Protein AF-A0A0P7TUJ6-F1 (afdb_monomer_lite)

Structure (mmCIF, N/CA/C/O backbone):
data_AF-A0A0P7TUJ6-F1
#
_entry.id   AF-A0A0P7TUJ6-F1
#
loop_
_atom_site.group_PDB
_atom_site.id
_atom_site.type_symbol
_atom_site.label_atom_id
_atom_site.label_alt_id
_atom_site.label_comp_id
_atom_site.label_asym_id
_atom_site.label_entity_id
_atom_site.label_seq_id
_atom_site.pdbx_PDB_ins_code
_atom_site.Cartn_x
_atom_site.Cartn_y
_atom_site.Cartn_z
_atom_site.occupancy
_atom_site.B_iso_or_equiv
_atom_site.auth_seq_id
_atom_site.auth_comp_id
_atom_site.auth_asym_id
_atom_site.auth_atom_id
_atom_site.pdbx_PDB_model_num
ATOM 1 N N . MET A 1 1 ? 16.996 11.891 -22.328 1.00 58.03 1 MET A N 1
ATOM 2 C CA . MET A 1 1 ? 17.144 11.223 -23.646 1.00 58.03 1 MET A CA 1
ATOM 3 C C . MET A 1 1 ? 16.478 9.852 -23.538 1.00 58.03 1 MET A C 1
ATOM 5 O O . MET A 1 1 ? 16.946 9.042 -22.756 1.00 58.03 1 MET A O 1
ATOM 9 N N . GLY A 1 2 ? 15.324 9.633 -24.177 1.00 78.94 2 GLY A N 1
ATOM 10 C CA . GLY A 1 2 ? 14.495 8.436 -23.935 1.00 78.94 2 GLY A CA 1
ATOM 11 C C . GLY A 1 2 ? 14.918 7.180 -24.715 1.00 78.94 2 GLY A C 1
ATOM 12 O O . GLY A 1 2 ? 15.753 7.257 -25.619 1.00 78.94 2 GLY A O 1
ATOM 13 N N . ILE A 1 3 ? 14.267 6.043 -24.416 1.00 84.06 3 ILE A N 1
ATOM 14 C CA . ILE A 1 3 ? 14.445 4.729 -25.083 1.00 84.06 3 ILE A CA 1
ATOM 15 C C . ILE A 1 3 ? 14.426 4.853 -26.606 1.00 84.06 3 ILE A C 1
ATOM 17 O O . ILE A 1 3 ? 15.274 4.284 -27.288 1.00 84.06 3 ILE A O 1
ATOM 21 N N . LYS A 1 4 ? 13.487 5.648 -27.131 1.00 89.56 4 LYS A N 1
ATOM 22 C CA . LYS A 1 4 ? 13.300 5.863 -28.571 1.00 89.56 4 LYS A CA 1
ATOM 23 C C . LYS A 1 4 ? 14.571 6.389 -29.251 1.00 89.56 4 LYS A C 1
ATOM 25 O O . LYS A 1 4 ? 14.910 5.937 -30.337 1.00 89.56 4 LYS A O 1
ATOM 30 N N . ASN A 1 5 ? 15.309 7.288 -28.595 1.00 90.12 5 ASN A N 1
ATOM 31 C CA . ASN A 1 5 ? 16.527 7.870 -29.159 1.00 90.12 5 ASN A CA 1
ATOM 32 C C . ASN A 1 5 ? 17.707 6.884 -29.105 1.00 90.12 5 ASN A C 1
ATOM 34 O O . ASN A 1 5 ? 18.435 6.727 -30.081 1.00 90.12 5 ASN A O 1
ATOM 38 N N . ALA A 1 6 ? 17.865 6.155 -27.995 1.00 91.25 6 ALA A N 1
ATOM 39 C CA . ALA A 1 6 ? 18.887 5.111 -27.895 1.00 91.25 6 ALA A CA 1
ATOM 40 C C . ALA A 1 6 ? 18.651 3.995 -28.930 1.00 91.25 6 ALA A C 1
ATOM 42 O O . ALA A 1 6 ? 19.579 3.614 -29.638 1.00 91.25 6 ALA A O 1
ATOM 43 N N . ALA A 1 7 ? 17.405 3.538 -29.090 1.00 94.50 7 ALA A N 1
ATOM 44 C CA . ALA A 1 7 ? 17.028 2.539 -30.090 1.00 94.50 7 ALA A CA 1
ATOM 45 C C . ALA A 1 7 ? 17.273 3.024 -31.530 1.00 94.50 7 ALA A C 1
ATOM 47 O O . ALA A 1 7 ? 17.843 2.290 -32.338 1.00 94.50 7 ALA A O 1
ATOM 48 N N . ALA A 1 8 ? 16.920 4.275 -31.840 1.00 96.44 8 ALA A N 1
ATOM 49 C CA . ALA A 1 8 ? 17.209 4.872 -33.143 1.00 96.44 8 ALA A CA 1
ATOM 50 C C . ALA A 1 8 ? 18.720 4.908 -33.433 1.00 96.44 8 ALA A C 1
ATOM 52 O O . ALA A 1 8 ? 19.150 4.568 -34.536 1.00 96.44 8 ALA A O 1
ATOM 53 N N . ASN A 1 9 ? 19.541 5.247 -32.434 1.00 96.25 9 ASN A N 1
ATOM 54 C CA . ASN A 1 9 ? 20.996 5.235 -32.570 1.00 96.25 9 ASN A CA 1
ATOM 55 C C . ASN A 1 9 ? 21.552 3.819 -32.765 1.00 96.25 9 ASN A C 1
ATOM 57 O O . ASN A 1 9 ? 22.440 3.639 -33.591 1.00 96.25 9 ASN A O 1
ATOM 61 N N . VAL A 1 10 ? 21.011 2.804 -32.083 1.00 97.44 10 VAL A N 1
ATOM 62 C CA . VAL A 1 10 ? 21.392 1.400 -32.322 1.00 97.44 10 VAL A CA 1
ATOM 63 C C . VAL A 1 10 ? 21.174 1.033 -33.791 1.00 97.44 10 VAL A C 1
ATOM 65 O O . VAL A 1 10 ? 22.119 0.607 -34.449 1.00 97.44 10 VAL A O 1
ATOM 68 N N . LEU A 1 11 ? 19.977 1.283 -34.334 1.00 98.06 11 LEU A N 1
ATOM 69 C CA . LEU A 1 11 ? 19.658 0.982 -35.736 1.00 98.06 11 LEU A CA 1
ATOM 70 C C . LEU A 1 11 ? 20.560 1.748 -36.712 1.00 98.06 11 LEU A C 1
ATOM 72 O O . LEU A 1 11 ? 21.103 1.166 -37.655 1.00 98.06 11 LEU A O 1
ATOM 76 N N . ARG A 1 12 ? 20.766 3.046 -36.457 1.00 97.94 12 ARG A N 1
ATOM 77 C CA . ARG A 1 12 ? 21.635 3.911 -37.261 1.00 97.94 12 ARG A CA 1
ATOM 78 C C . ARG A 1 12 ? 23.066 3.381 -37.314 1.00 97.94 12 ARG A C 1
ATOM 80 O O . ARG A 1 12 ? 23.646 3.279 -38.395 1.00 97.94 12 ARG A O 1
ATOM 87 N N . GLU A 1 13 ? 23.652 3.063 -36.164 1.00 98.31 13 GLU A N 1
ATOM 88 C CA . GLU A 1 13 ? 25.040 2.610 -36.102 1.00 98.31 13 GLU A CA 1
ATOM 89 C C . GLU A 1 13 ? 25.197 1.177 -36.635 1.00 98.31 13 GLU A C 1
ATOM 91 O O . GLU A 1 13 ? 26.173 0.917 -37.336 1.00 98.31 13 GLU A O 1
ATOM 96 N N . THR A 1 14 ? 24.228 0.275 -36.422 1.00 98.31 14 THR A N 1
ATOM 97 C CA . THR A 1 14 ? 24.214 -1.062 -37.050 1.00 98.31 14 THR A CA 1
ATOM 98 C C . THR A 1 14 ? 24.261 -0.962 -38.572 1.00 98.31 14 THR A C 1
ATOM 100 O O . THR A 1 14 ? 25.095 -1.613 -39.208 1.00 98.31 14 THR A O 1
ATOM 103 N N . TRP A 1 15 ? 23.421 -0.109 -39.165 1.00 98.44 15 TRP A N 1
ATOM 104 C CA . TRP A 1 15 ? 23.413 0.091 -40.613 1.00 98.44 15 TRP A CA 1
ATOM 105 C C . TRP A 1 15 ? 24.736 0.679 -41.123 1.00 98.44 15 TRP A C 1
ATOM 107 O O . TRP A 1 15 ? 25.280 0.208 -42.121 1.00 98.44 15 TRP A O 1
ATOM 117 N N . LEU A 1 16 ? 25.304 1.669 -40.422 1.00 98.00 16 LEU A N 1
ATOM 118 C CA . LEU A 1 16 ? 26.581 2.283 -40.809 1.00 98.00 16 LEU A CA 1
ATOM 119 C C . LEU A 1 16 ? 27.759 1.305 -40.706 1.00 98.00 16 LEU A C 1
ATOM 121 O O . LEU A 1 16 ? 28.632 1.313 -41.576 1.00 98.00 16 LEU A O 1
ATOM 125 N N . ILE A 1 17 ? 27.772 0.428 -39.698 1.00 98.00 17 ILE A N 1
ATOM 126 C CA . ILE A 1 17 ? 28.764 -0.650 -39.582 1.00 98.00 17 ILE A CA 1
ATOM 127 C C . ILE A 1 17 ? 28.625 -1.620 -40.757 1.00 98.00 17 ILE A C 1
ATOM 129 O O . ILE A 1 17 ? 29.623 -1.917 -41.416 1.00 98.00 17 ILE A O 1
ATOM 133 N N . TYR A 1 18 ? 27.407 -2.077 -41.062 1.00 98.19 18 TYR A N 1
ATOM 134 C CA . TYR A 1 18 ? 27.157 -2.980 -42.188 1.00 98.19 18 TYR A CA 1
ATOM 135 C C . TYR A 1 18 ? 27.605 -2.356 -43.515 1.00 98.19 18 TYR A C 1
ATOM 137 O O . TYR A 1 18 ? 28.380 -2.955 -44.260 1.00 98.19 18 TYR A O 1
ATOM 145 N N . LYS A 1 19 ? 27.224 -1.098 -43.767 1.00 97.25 19 LYS A N 1
ATOM 146 C CA . LYS A 1 19 ? 27.637 -0.343 -44.955 1.00 97.25 19 LYS A CA 1
ATOM 147 C C . LYS A 1 19 ? 29.158 -0.316 -45.124 1.00 97.25 19 LYS A C 1
ATOM 149 O O . LYS A 1 19 ? 29.651 -0.627 -46.205 1.00 97.25 19 LYS A O 1
ATOM 154 N N . HIS A 1 20 ? 29.901 0.029 -44.073 1.00 95.88 20 HIS A N 1
ATOM 155 C CA . HIS A 1 20 ? 31.355 0.208 -44.146 1.00 95.88 20 HIS A CA 1
ATOM 156 C C . HIS A 1 20 ? 32.175 -1.088 -44.080 1.00 95.88 20 HIS A C 1
ATOM 158 O O . HIS A 1 20 ? 33.375 -1.046 -44.342 1.00 95.88 20 HIS A O 1
ATOM 164 N N . THR A 1 21 ? 31.553 -2.223 -43.758 1.00 96.81 21 THR A N 1
ATOM 165 C CA . THR A 1 21 ? 32.233 -3.529 -43.684 1.00 96.81 21 THR A CA 1
ATOM 166 C C . THR A 1 21 ? 31.811 -4.506 -44.780 1.00 96.81 21 THR A C 1
ATOM 168 O O . THR A 1 21 ? 32.598 -5.386 -45.116 1.00 96.81 21 THR A O 1
ATOM 171 N N . LYS A 1 22 ? 30.594 -4.375 -45.332 1.00 95.38 22 LYS A N 1
ATOM 172 C CA . LYS A 1 22 ? 30.008 -5.333 -46.288 1.00 95.38 22 LYS A CA 1
ATOM 173 C C . LYS A 1 22 ? 29.613 -4.737 -47.640 1.00 95.38 22 LYS A C 1
ATOM 175 O O . LYS A 1 22 ? 29.582 -5.478 -48.612 1.00 95.38 22 LYS A O 1
ATOM 180 N N . LEU A 1 23 ? 29.321 -3.435 -47.728 1.00 95.00 23 LEU A N 1
ATOM 181 C CA . LEU A 1 23 ? 28.830 -2.812 -48.973 1.00 95.00 23 LEU A CA 1
ATOM 182 C C . LEU A 1 23 ? 29.876 -1.959 -49.710 1.00 95.00 23 LEU A C 1
ATOM 184 O O . LEU A 1 23 ? 29.649 -1.562 -50.850 1.00 95.00 23 LEU A O 1
ATOM 188 N N . MET A 1 24 ? 31.010 -1.639 -49.082 1.00 93.06 24 MET A N 1
ATOM 189 C CA . MET A 1 24 ? 32.060 -0.812 -49.691 1.00 93.06 24 MET A CA 1
ATOM 190 C C . MET A 1 24 ? 33.211 -1.648 -50.256 1.00 93.06 24 MET A C 1
ATOM 192 O O . MET A 1 24 ? 33.659 -2.597 -49.623 1.00 93.06 24 MET A O 1
ATOM 196 N N . LYS A 1 25 ? 33.744 -1.238 -51.420 1.00 91.50 25 LYS A N 1
ATOM 197 C CA . LYS A 1 25 ? 34.872 -1.911 -52.102 1.00 91.50 25 LYS A CA 1
ATOM 198 C C . LYS A 1 25 ? 36.188 -1.883 -51.310 1.00 91.50 25 LYS A C 1
ATOM 200 O O . LYS A 1 25 ? 37.008 -2.777 -51.472 1.00 91.50 25 LYS A O 1
ATOM 205 N N . LYS A 1 26 ? 36.411 -0.852 -50.486 1.00 93.31 26 LYS A N 1
ATOM 206 C CA . LYS A 1 26 ? 37.562 -0.737 -49.573 1.00 93.31 26 LYS A CA 1
ATOM 207 C C . LYS A 1 26 ? 37.054 -0.429 -48.168 1.00 93.31 26 LYS A C 1
ATOM 209 O O . LYS A 1 26 ? 36.234 0.474 -47.998 1.00 93.31 26 LYS A O 1
ATOM 214 N N . ILE A 1 27 ? 37.539 -1.175 -47.179 1.00 93.94 27 ILE A N 1
ATOM 215 C CA . ILE A 1 27 ? 37.127 -1.029 -45.780 1.00 93.94 27 ILE A CA 1
ATOM 216 C C . ILE A 1 27 ? 37.920 0.109 -45.128 1.00 93.94 27 ILE A C 1
ATOM 218 O O . ILE A 1 27 ? 39.147 0.079 -45.081 1.00 93.94 27 ILE A O 1
ATOM 222 N N . ASP A 1 28 ? 37.209 1.097 -44.579 1.00 93.38 28 ASP A N 1
ATOM 223 C CA . ASP A 1 28 ? 37.788 2.153 -43.742 1.00 93.38 28 ASP A CA 1
ATOM 224 C C . ASP A 1 28 ? 37.654 1.771 -42.261 1.00 93.38 28 ASP A C 1
ATOM 226 O O . ASP A 1 28 ? 36.629 2.011 -41.611 1.00 93.38 28 ASP A O 1
ATOM 230 N N . HIS A 1 29 ? 38.712 1.174 -41.711 1.00 96.00 29 HIS A N 1
ATOM 231 C CA . HIS A 1 29 ? 38.730 0.717 -40.321 1.00 96.00 29 HIS A CA 1
ATOM 232 C C . HIS A 1 29 ? 38.533 1.848 -39.299 1.00 96.00 29 HIS A C 1
ATOM 234 O O . HIS A 1 29 ? 37.978 1.610 -38.225 1.00 96.00 29 HIS A O 1
ATOM 240 N N . SER A 1 30 ? 38.944 3.081 -39.604 1.00 96.62 30 SER A N 1
ATOM 241 C CA . SER A 1 30 ? 38.782 4.217 -38.690 1.00 96.62 30 SER A CA 1
ATOM 242 C C . SER A 1 30 ? 37.314 4.624 -38.564 1.00 96.62 30 SER A C 1
ATOM 244 O O . SER A 1 30 ? 36.827 4.839 -37.449 1.00 96.62 30 SER A O 1
ATOM 246 N N . ARG A 1 31 ? 36.575 4.651 -39.681 1.00 95.56 31 ARG A N 1
ATOM 247 C CA . ARG A 1 31 ? 35.118 4.877 -39.665 1.00 95.56 31 ARG A CA 1
ATOM 248 C C . ARG A 1 31 ? 34.372 3.743 -38.978 1.00 95.56 31 ARG A C 1
ATOM 250 O O . ARG A 1 31 ? 33.499 4.016 -38.154 1.00 95.56 31 ARG A O 1
ATOM 257 N N . VAL A 1 32 ? 34.746 2.493 -39.254 1.00 97.69 32 VAL A N 1
ATOM 258 C CA . VAL A 1 32 ? 34.139 1.321 -38.604 1.00 97.69 32 VAL A CA 1
ATOM 259 C C . VAL A 1 32 ? 34.287 1.411 -37.083 1.00 97.69 32 VAL A C 1
ATOM 261 O O . VAL A 1 32 ? 33.282 1.332 -36.378 1.00 97.69 32 VAL A O 1
ATOM 264 N N . ARG A 1 33 ? 35.489 1.702 -36.565 1.00 98.31 33 ARG A N 1
ATOM 265 C CA . ARG A 1 33 ? 35.717 1.869 -35.116 1.00 98.31 33 ARG A CA 1
ATOM 266 C C . ARG A 1 33 ? 34.890 3.001 -34.505 1.00 98.31 33 ARG A C 1
ATOM 268 O O . ARG A 1 33 ? 34.383 2.862 -33.391 1.00 98.31 33 ARG A O 1
ATOM 275 N N . LYS A 1 34 ? 34.723 4.120 -35.220 1.00 98.31 34 LYS A N 1
ATOM 276 C CA . LYS A 1 34 ? 33.884 5.241 -34.761 1.00 98.31 34 LYS A CA 1
ATOM 277 C C . LYS A 1 34 ? 32.423 4.814 -34.598 1.00 98.31 34 LYS A C 1
ATOM 279 O O . LYS A 1 34 ? 31.824 5.120 -33.568 1.00 98.31 34 LYS A O 1
ATOM 284 N N . HIS A 1 35 ? 31.869 4.101 -35.579 1.00 98.44 35 HIS A N 1
ATOM 285 C CA . HIS A 1 35 ? 30.489 3.612 -35.524 1.00 98.44 35 HIS A CA 1
ATOM 286 C C . HIS A 1 35 ? 30.301 2.501 -34.488 1.00 98.44 35 HIS A C 1
ATOM 288 O O . HIS A 1 35 ? 29.331 2.524 -33.741 1.00 98.44 35 HIS A O 1
ATOM 294 N N . GLN A 1 36 ? 31.269 1.595 -34.338 1.00 98.50 36 GLN A N 1
ATOM 295 C CA . GLN A 1 36 ? 31.260 0.581 -33.277 1.00 98.50 36 GLN A CA 1
ATOM 296 C C . GLN A 1 36 ? 31.228 1.203 -31.876 1.00 98.50 36 GLN A C 1
ATOM 298 O O . GLN A 1 36 ? 30.441 0.779 -31.034 1.00 98.50 36 GLN A O 1
ATOM 303 N N . ARG A 1 37 ? 32.029 2.248 -31.621 1.00 98.50 37 ARG A N 1
ATOM 304 C CA . ARG A 1 37 ? 32.018 2.947 -30.326 1.00 98.50 37 ARG A CA 1
ATOM 305 C C . ARG A 1 37 ? 30.654 3.573 -30.034 1.00 98.50 37 ARG A C 1
ATOM 307 O O . ARG A 1 37 ? 30.136 3.426 -28.931 1.00 98.50 37 ARG A O 1
ATOM 314 N N . LYS A 1 38 ? 30.057 4.231 -31.032 1.00 97.56 38 LYS A N 1
ATOM 315 C CA . LYS A 1 38 ? 28.713 4.816 -30.918 1.00 97.56 38 LYS A CA 1
ATOM 316 C C . LYS A 1 38 ? 27.628 3.753 -30.738 1.00 97.56 38 LYS A C 1
ATOM 318 O O . LYS A 1 38 ? 26.729 3.948 -29.929 1.00 97.56 38 LYS A O 1
ATOM 323 N N . PHE A 1 39 ? 27.741 2.622 -31.432 1.00 98.25 39 PHE A N 1
ATOM 324 C CA . PHE A 1 39 ? 26.849 1.475 -31.275 1.00 98.25 39 PHE A CA 1
ATOM 325 C C . PHE A 1 39 ? 26.884 0.945 -29.838 1.00 98.25 39 PHE A C 1
ATOM 327 O O . PHE A 1 39 ? 25.842 0.848 -29.196 1.00 98.25 39 PHE A O 1
ATOM 334 N N . LEU A 1 40 ? 28.078 0.683 -29.295 1.00 98.19 40 LEU A N 1
ATOM 335 C CA . LEU A 1 40 ? 28.233 0.223 -27.913 1.00 98.19 40 LEU A CA 1
ATOM 336 C C . LEU A 1 40 ? 27.660 1.233 -26.915 1.00 98.19 40 LEU A C 1
ATOM 338 O O . LEU A 1 40 ? 26.937 0.847 -25.999 1.00 98.19 40 LEU A O 1
ATOM 342 N N . GLN A 1 41 ? 27.911 2.527 -27.123 1.00 96.69 41 GLN A N 1
ATOM 343 C CA . GLN A 1 41 ? 27.346 3.578 -26.282 1.00 96.69 41 GLN A CA 1
ATOM 344 C C . GLN A 1 41 ? 25.809 3.580 -26.319 1.00 96.69 41 GLN A C 1
ATOM 346 O O . GLN A 1 41 ? 25.178 3.663 -25.266 1.00 96.69 41 GLN A O 1
ATOM 351 N N . ALA A 1 42 ? 25.198 3.435 -27.498 1.00 96.00 42 ALA A N 1
ATOM 352 C CA . ALA A 1 42 ? 23.745 3.373 -27.646 1.00 96.00 42 ALA A CA 1
ATOM 353 C C . ALA A 1 42 ? 23.144 2.125 -26.969 1.00 96.00 42 ALA A C 1
ATOM 355 O O . ALA A 1 42 ? 22.111 2.223 -26.306 1.00 96.00 42 ALA A O 1
ATOM 356 N N . ILE A 1 43 ? 23.818 0.972 -27.058 1.00 97.00 43 ILE A N 1
ATOM 357 C CA . ILE A 1 43 ? 23.423 -0.258 -26.352 1.00 97.00 43 ILE A CA 1
ATOM 358 C C . ILE A 1 43 ? 23.500 -0.073 -24.833 1.00 97.00 43 ILE A C 1
ATOM 360 O O . ILE A 1 43 ? 22.565 -0.447 -24.122 1.00 97.00 43 ILE A O 1
ATOM 364 N N . HIS A 1 44 ? 24.582 0.523 -24.324 1.00 96.12 44 HIS A N 1
ATOM 365 C CA . HIS A 1 44 ? 24.719 0.821 -22.898 1.00 96.12 44 HIS A CA 1
ATOM 366 C C . HIS A 1 44 ? 23.626 1.774 -22.415 1.00 96.12 44 HIS A C 1
ATOM 368 O O . HIS A 1 44 ? 22.971 1.482 -21.420 1.00 96.12 44 HIS A O 1
ATOM 374 N N . GLN A 1 45 ? 23.366 2.858 -23.149 1.00 95.19 45 GLN A N 1
ATOM 375 C CA . GLN A 1 45 ? 22.288 3.794 -22.825 1.00 95.19 45 GLN A CA 1
ATOM 376 C C . GLN A 1 45 ? 20.927 3.096 -22.784 1.00 95.19 45 GLN A C 1
ATOM 378 O O . GLN A 1 45 ? 20.174 3.282 -21.832 1.00 95.19 45 GLN A O 1
ATOM 383 N N . LEU A 1 46 ? 20.621 2.251 -23.773 1.00 94.00 46 LEU A N 1
ATOM 384 C CA . LEU A 1 46 ? 19.365 1.506 -23.815 1.00 94.00 46 LEU A CA 1
ATOM 385 C C . LEU A 1 46 ? 19.205 0.582 -22.598 1.00 94.00 46 LEU A C 1
ATOM 387 O O . LEU A 1 46 ? 18.127 0.526 -22.007 1.00 94.00 46 LEU A O 1
ATOM 391 N N . ARG A 1 47 ? 20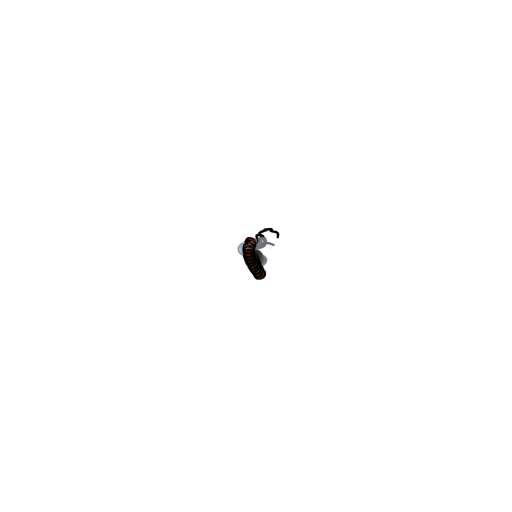.277 -0.112 -22.193 1.00 96.19 47 ARG A N 1
ATOM 392 C CA . ARG A 1 47 ? 20.283 -0.959 -20.989 1.00 96.19 47 ARG A CA 1
ATOM 393 C C . ARG A 1 47 ? 20.084 -0.140 -19.718 1.00 96.19 47 ARG A C 1
ATOM 395 O O . ARG A 1 47 ? 19.240 -0.514 -18.912 1.00 96.19 47 ARG A O 1
ATOM 402 N N . SER A 1 48 ? 20.802 0.972 -19.558 1.00 95.19 48 SER A N 1
ATOM 403 C CA . SER A 1 48 ? 20.672 1.838 -18.381 1.00 95.19 48 SER A CA 1
ATOM 404 C C . SER A 1 48 ? 19.256 2.388 -18.242 1.00 95.19 48 SER A C 1
ATOM 406 O O . SER A 1 48 ? 18.663 2.266 -17.177 1.00 95.19 48 SER A O 1
ATOM 408 N N . VAL A 1 49 ? 18.671 2.906 -19.328 1.00 93.50 49 VAL A N 1
ATOM 409 C CA . VAL A 1 49 ? 17.297 3.431 -19.301 1.00 93.50 49 VAL A CA 1
ATOM 410 C C . VAL A 1 49 ? 16.283 2.319 -19.016 1.00 93.50 49 VAL A C 1
ATOM 412 O O . VAL A 1 49 ? 15.360 2.528 -18.238 1.00 93.50 49 VAL A O 1
ATOM 415 N N . LYS A 1 50 ? 16.463 1.117 -19.584 1.00 93.62 50 LYS A N 1
ATOM 416 C CA . LYS A 1 50 ? 15.598 -0.039 -19.292 1.00 93.62 50 LYS A CA 1
ATOM 417 C C . LYS A 1 50 ? 15.666 -0.457 -17.821 1.00 93.62 50 LYS A C 1
ATOM 419 O O . LYS A 1 50 ? 14.635 -0.769 -17.233 1.00 93.62 50 LYS A O 1
ATOM 424 N N . MET A 1 51 ? 16.864 -0.493 -17.240 1.00 95.88 51 MET A N 1
ATOM 425 C CA . MET A 1 51 ? 17.040 -0.810 -15.821 1.00 95.88 51 MET A CA 1
ATOM 426 C C . MET A 1 51 ? 16.387 0.247 -14.936 1.00 95.88 51 MET A C 1
ATOM 428 O O . MET A 1 51 ? 15.704 -0.108 -13.983 1.00 95.88 51 MET A O 1
ATOM 432 N N . GLU A 1 52 ? 16.552 1.524 -15.276 1.00 94.81 52 GLU A N 1
ATOM 433 C CA . GLU A 1 52 ? 15.948 2.620 -14.522 1.00 94.81 52 GLU A CA 1
ATOM 434 C C . GLU A 1 52 ? 14.419 2.588 -14.594 1.00 94.81 52 GLU A C 1
ATOM 436 O O . GLU A 1 52 ? 13.747 2.701 -13.576 1.00 94.81 52 GLU A O 1
ATOM 441 N N . GLN A 1 53 ? 13.853 2.313 -15.772 1.00 94.81 53 GLN A N 1
ATOM 442 C CA . GLN A 1 53 ? 12.409 2.139 -15.913 1.00 94.81 53 GLN A CA 1
ATOM 443 C C . GLN A 1 53 ? 11.881 0.962 -15.084 1.00 94.81 53 GLN A C 1
ATOM 445 O O . GLN A 1 53 ? 10.805 1.073 -14.501 1.00 94.81 53 GLN A O 1
ATOM 450 N N . ARG A 1 54 ? 12.629 -0.149 -15.001 1.00 96.44 54 ARG A N 1
ATOM 451 C CA . ARG A 1 54 ? 12.255 -1.271 -14.130 1.00 96.44 54 ARG A CA 1
ATOM 452 C C . ARG A 1 54 ? 12.238 -0.845 -12.662 1.00 96.44 54 ARG A C 1
ATOM 454 O O . ARG A 1 54 ? 11.234 -1.067 -12.007 1.00 96.44 54 ARG A O 1
ATOM 461 N N . LYS A 1 55 ? 13.283 -0.162 -12.182 1.00 96.94 55 LYS A N 1
ATOM 462 C CA . LYS A 1 55 ? 13.333 0.337 -10.796 1.00 96.94 55 LYS A CA 1
ATOM 463 C C . LYS A 1 55 ? 12.157 1.250 -10.463 1.00 96.94 55 LYS A C 1
ATOM 465 O O . LYS A 1 55 ? 11.541 1.078 -9.420 1.00 96.94 55 LYS A O 1
ATOM 470 N N . LEU A 1 56 ? 11.839 2.200 -11.343 1.00 97.00 56 LEU A N 1
ATOM 471 C CA . LEU A 1 56 ? 10.700 3.101 -11.148 1.00 97.00 56 LEU A CA 1
ATOM 472 C C . LEU A 1 56 ? 9.372 2.334 -11.125 1.00 97.00 56 LEU A C 1
ATOM 474 O O . LEU A 1 56 ? 8.498 2.643 -10.322 1.00 97.00 56 LEU A O 1
ATOM 478 N N . SER A 1 57 ? 9.227 1.314 -11.976 1.00 96.94 57 SER A N 1
ATOM 479 C CA . SER A 1 57 ? 8.058 0.432 -11.957 1.00 96.94 57 SER A CA 1
ATOM 480 C C . SER A 1 57 ? 7.954 -0.343 -10.645 1.00 96.94 57 SER A C 1
ATOM 482 O O . SER A 1 57 ? 6.870 -0.421 -10.078 1.00 96.94 57 SER A O 1
ATOM 484 N N . ASP A 1 58 ? 9.064 -0.890 -10.152 1.00 97.81 58 ASP A N 1
ATOM 485 C CA . ASP A 1 58 ? 9.099 -1.628 -8.890 1.00 97.81 58 ASP A CA 1
ATOM 486 C C . ASP A 1 58 ? 8.766 -0.699 -7.712 1.00 97.81 58 ASP A C 1
ATOM 488 O O . ASP A 1 58 ? 7.978 -1.062 -6.847 1.00 97.81 58 ASP A O 1
ATOM 492 N N . GLN A 1 59 ? 9.272 0.540 -7.715 1.00 98.06 59 GLN A N 1
ATOM 493 C CA . GLN A 1 59 ? 8.909 1.563 -6.726 1.00 98.06 59 GLN A CA 1
ATOM 494 C C . GLN A 1 59 ? 7.416 1.918 -6.763 1.00 98.06 59 GLN A C 1
ATOM 496 O O . GLN A 1 59 ? 6.794 2.035 -5.708 1.00 98.06 59 GLN A O 1
ATOM 501 N N . ALA A 1 60 ? 6.832 2.070 -7.955 1.00 97.75 60 ALA A N 1
ATOM 502 C CA . ALA A 1 60 ? 5.401 2.322 -8.102 1.00 97.75 60 ALA A CA 1
ATOM 503 C C . ALA A 1 60 ? 4.563 1.151 -7.563 1.00 97.75 60 ALA A C 1
ATOM 505 O O . ALA A 1 60 ? 3.583 1.378 -6.856 1.00 97.75 60 ALA A O 1
ATOM 506 N N . ASN A 1 61 ? 4.980 -0.089 -7.833 1.00 97.62 61 ASN A N 1
ATOM 507 C CA . ASN A 1 61 ? 4.330 -1.284 -7.294 1.00 97.62 61 ASN A CA 1
ATOM 508 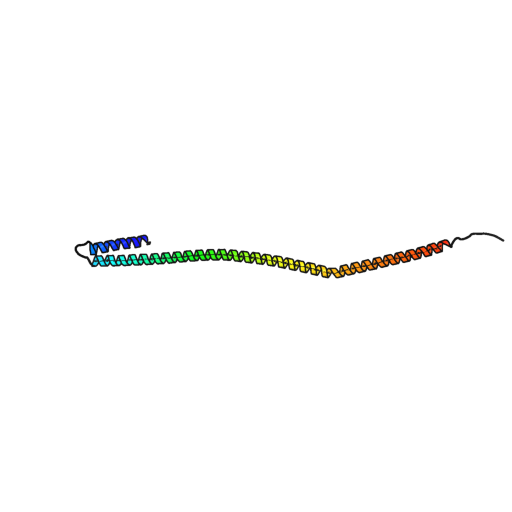C C . ASN A 1 61 ? 4.402 -1.320 -5.760 1.00 97.62 61 ASN A C 1
ATOM 510 O O . ASN A 1 61 ? 3.374 -1.493 -5.112 1.00 97.62 61 ASN A O 1
ATOM 514 N N . THR A 1 62 ? 5.572 -1.051 -5.172 1.00 98.06 62 THR A N 1
ATOM 515 C CA . THR A 1 62 ? 5.734 -0.982 -3.710 1.00 98.06 62 THR A CA 1
ATOM 516 C C . THR A 1 62 ? 4.813 0.061 -3.072 1.00 98.06 62 THR A C 1
ATOM 518 O O . THR A 1 62 ? 4.238 -0.194 -2.016 1.00 98.06 62 THR A O 1
ATOM 521 N N . LEU A 1 63 ? 4.634 1.229 -3.700 1.00 98.19 63 LEU A N 1
ATOM 522 C CA . LEU A 1 63 ? 3.725 2.262 -3.190 1.00 98.19 63 LEU A CA 1
ATOM 523 C C . LEU A 1 63 ? 2.259 1.806 -3.224 1.00 98.19 63 LEU A C 1
ATOM 525 O O . LEU A 1 63 ? 1.509 2.054 -2.280 1.00 98.19 63 LEU A O 1
ATOM 529 N N . VAL A 1 64 ? 1.856 1.120 -4.295 1.00 98.38 64 VAL A N 1
ATOM 530 C CA . VAL A 1 64 ? 0.514 0.533 -4.409 1.00 98.38 64 VAL A CA 1
ATOM 531 C C . VAL A 1 64 ? 0.295 -0.525 -3.329 1.00 98.38 64 VAL A C 1
ATOM 533 O O . VAL A 1 64 ? -0.758 -0.543 -2.694 1.00 98.38 64 VAL A O 1
ATOM 536 N N . ASP A 1 65 ? 1.279 -1.383 -3.084 1.00 98.12 65 ASP A N 1
ATOM 537 C CA . ASP A 1 65 ? 1.168 -2.427 -2.067 1.00 98.12 65 ASP A CA 1
ATOM 538 C C . ASP A 1 65 ? 1.116 -1.848 -0.647 1.00 98.12 65 ASP A C 1
ATOM 540 O O . ASP A 1 65 ? 0.342 -2.332 0.180 1.00 98.12 65 ASP A O 1
ATOM 544 N N . LEU A 1 66 ? 1.833 -0.751 -0.382 1.00 98.25 66 LEU A N 1
ATOM 545 C CA . LEU A 1 66 ? 1.700 -0.005 0.870 1.00 98.25 66 LEU A CA 1
ATOM 546 C C . LEU A 1 66 ? 0.289 0.578 1.043 1.00 98.25 66 LEU A C 1
ATOM 548 O O . LEU A 1 66 ? -0.282 0.481 2.126 1.00 98.25 66 LEU A O 1
ATOM 552 N N . SER A 1 67 ? -0.303 1.139 -0.014 1.00 97.81 67 SER A N 1
ATOM 553 C CA . SER A 1 67 ? -1.677 1.660 0.035 1.00 97.81 67 SER A CA 1
ATOM 554 C C . SER A 1 67 ? -2.708 0.555 0.300 1.00 97.81 67 SER A C 1
ATOM 556 O O . SER A 1 67 ? -3.613 0.746 1.113 1.00 97.81 67 SER A O 1
ATOM 558 N N . LYS A 1 68 ? -2.547 -0.628 -0.306 1.00 98.44 68 LYS A N 1
ATOM 559 C CA . LYS A 1 68 ? -3.397 -1.795 -0.004 1.00 98.44 68 LYS A CA 1
ATOM 560 C C . LYS A 1 68 ? -3.254 -2.232 1.451 1.00 98.44 68 LYS A C 1
ATOM 562 O O . LYS A 1 68 ? -4.255 -2.492 2.110 1.00 98.44 68 LYS A O 1
ATOM 567 N N . MET A 1 69 ? -2.020 -2.287 1.955 1.00 98.44 69 MET A N 1
ATOM 568 C CA . MET A 1 69 ? -1.747 -2.630 3.351 1.00 98.44 69 MET A CA 1
ATOM 569 C C . MET A 1 69 ? -2.402 -1.631 4.307 1.00 98.44 69 MET A C 1
ATOM 571 O O . MET A 1 69 ? -2.989 -2.045 5.301 1.00 98.44 69 MET A O 1
ATOM 575 N N . GLN A 1 70 ? -2.362 -0.334 3.982 1.00 98.00 70 GLN A N 1
ATOM 576 C CA . GLN A 1 70 ? -3.077 0.688 4.743 1.00 98.00 70 GLN A CA 1
ATOM 577 C C . GLN A 1 70 ? -4.590 0.450 4.741 1.00 98.00 70 GLN A C 1
ATOM 579 O O . GLN A 1 70 ? -5.184 0.503 5.809 1.00 98.00 70 GLN A O 1
ATOM 584 N N . SER A 1 71 ? -5.205 0.133 3.596 1.00 98.12 71 SER A N 1
ATOM 585 C CA . SER A 1 71 ? -6.646 -0.178 3.524 1.00 98.12 71 SER A CA 1
ATOM 586 C C . SER A 1 71 ? -7.030 -1.324 4.461 1.00 98.12 71 SER A C 1
ATOM 588 O O . SER A 1 71 ? -7.911 -1.166 5.298 1.00 98.12 71 SER A O 1
ATOM 590 N N . VAL A 1 72 ? -6.302 -2.443 4.384 1.00 98.44 72 VAL A N 1
ATOM 591 C CA . VAL A 1 72 ? -6.537 -3.614 5.246 1.00 98.44 72 VAL A CA 1
ATOM 592 C C . VAL A 1 72 ? -6.313 -3.273 6.722 1.00 98.44 72 VAL A C 1
ATOM 594 O O . VAL A 1 72 ? -7.064 -3.711 7.588 1.00 98.44 72 VAL A O 1
ATOM 597 N N . MET A 1 73 ? -5.288 -2.475 7.029 1.00 98.38 73 MET A N 1
ATOM 598 C CA . MET A 1 73 ? -5.008 -2.038 8.396 1.00 98.38 73 MET A CA 1
ATOM 599 C C . MET A 1 73 ? -6.135 -1.164 8.958 1.00 98.38 73 MET A C 1
ATOM 601 O O . MET A 1 73 ? -6.496 -1.333 10.120 1.00 98.38 73 MET A O 1
ATOM 605 N N . TYR A 1 74 ? -6.691 -0.251 8.156 1.00 98.44 74 TYR A N 1
ATOM 606 C CA . TYR A 1 74 ? -7.825 0.578 8.565 1.00 98.44 74 TYR A CA 1
ATOM 607 C C . TYR A 1 74 ? -9.082 -0.256 8.812 1.00 98.44 74 TYR A C 1
ATOM 609 O O . TYR A 1 74 ? -9.739 -0.045 9.827 1.00 98.44 74 TYR A O 1
ATOM 617 N N . GLU A 1 75 ? -9.384 -1.220 7.941 1.00 98.25 75 GLU A N 1
ATOM 618 C CA . GLU A 1 75 ? -10.500 -2.156 8.136 1.00 98.25 75 GLU A CA 1
ATOM 619 C C . GLU A 1 75 ? -10.342 -2.929 9.452 1.00 98.25 75 GLU A C 1
ATOM 621 O O . GLU A 1 75 ? -11.231 -2.895 10.301 1.00 98.25 75 GLU A O 1
ATOM 626 N N . LEU A 1 76 ? -9.169 -3.526 9.687 1.00 98.62 76 LEU A N 1
ATOM 627 C CA . LEU A 1 76 ? -8.896 -4.275 10.915 1.00 98.62 76 LEU A CA 1
ATOM 628 C C . LEU A 1 76 ? -8.961 -3.394 12.171 1.00 98.62 76 LEU A C 1
ATOM 630 O O . LEU A 1 76 ? -9.462 -3.826 13.207 1.00 98.62 76 LEU A O 1
ATOM 634 N N . MET A 1 77 ? -8.438 -2.169 12.103 1.00 98.38 77 MET A N 1
ATOM 635 C CA . MET A 1 77 ? -8.486 -1.229 13.223 1.00 98.38 77 MET A CA 1
ATOM 636 C C . MET A 1 77 ? -9.922 -0.790 13.523 1.00 98.38 77 MET A C 1
ATOM 638 O O . MET A 1 77 ? -10.273 -0.683 14.695 1.00 98.38 77 MET A O 1
ATOM 642 N N . SER A 1 78 ? -10.750 -0.590 12.494 1.00 98.50 78 SER A N 1
ATOM 643 C CA . SER A 1 78 ? -12.180 -0.313 12.658 1.00 98.50 78 SER A CA 1
ATOM 644 C C . SER A 1 78 ? -12.884 -1.481 13.343 1.00 98.50 78 SER A C 1
ATOM 646 O O . SER A 1 78 ? -13.526 -1.278 14.365 1.00 98.50 78 SER A O 1
ATOM 648 N N . GLU A 1 79 ? -12.690 -2.711 12.856 1.00 98.50 79 GLU A N 1
ATOM 649 C CA . GLU A 1 79 ? -13.277 -3.906 13.477 1.00 98.50 79 GLU A CA 1
ATOM 650 C C . GLU A 1 79 ? -12.842 -4.077 14.939 1.00 98.50 79 GLU A C 1
ATOM 652 O O . GLU A 1 79 ? -13.625 -4.498 15.793 1.00 98.50 79 GLU A O 1
ATOM 657 N N . LEU A 1 80 ? -11.577 -3.773 15.239 1.00 98.62 80 LEU A N 1
ATOM 658 C CA . LEU A 1 80 ? -11.050 -3.825 16.597 1.00 98.62 80 LEU A CA 1
ATOM 659 C C . LEU A 1 80 ? -11.684 -2.753 17.488 1.00 98.62 80 LEU A C 1
ATOM 661 O O . LEU A 1 80 ? -12.030 -3.057 18.629 1.00 98.62 80 LEU A O 1
ATOM 665 N N . ASN A 1 81 ? -11.856 -1.531 16.979 1.00 98.31 81 ASN A N 1
ATOM 666 C CA . ASN A 1 81 ? -12.523 -0.450 17.698 1.00 98.31 81 ASN A CA 1
ATOM 667 C C . ASN A 1 81 ? -13.988 -0.798 17.986 1.00 98.31 81 ASN A C 1
ATOM 669 O O . ASN A 1 81 ? -14.414 -0.703 19.132 1.00 98.31 81 ASN A O 1
ATOM 673 N N . ASP A 1 82 ? -14.720 -1.294 16.988 1.00 98.56 82 ASP A N 1
ATOM 674 C CA . ASP A 1 82 ? -16.121 -1.699 17.138 1.00 98.56 82 ASP A CA 1
ATOM 675 C C . ASP A 1 82 ? -16.275 -2.773 18.226 1.00 98.56 82 ASP A C 1
ATOM 677 O O . ASP A 1 82 ? -17.127 -2.667 19.111 1.00 98.56 82 ASP A O 1
ATOM 681 N N . ARG A 1 83 ? -15.387 -3.779 18.232 1.00 98.44 83 ARG A N 1
ATOM 682 C CA . ARG A 1 83 ? -15.348 -4.798 19.295 1.00 98.44 83 ARG A CA 1
ATOM 683 C C . ARG A 1 83 ? -14.995 -4.213 20.661 1.00 98.44 83 ARG A C 1
ATOM 685 O O . ARG A 1 83 ? -15.523 -4.686 21.665 1.00 98.44 83 ARG A O 1
ATOM 692 N N . SER A 1 84 ? -14.098 -3.228 20.715 1.00 98.50 84 SER A N 1
ATOM 693 C CA . SER A 1 84 ? -13.735 -2.539 21.959 1.00 98.50 84 SER A CA 1
ATOM 694 C C . SER A 1 84 ? -14.940 -1.804 22.541 1.00 98.50 84 SER A C 1
ATOM 696 O O . SER A 1 84 ? -15.262 -1.989 23.712 1.00 98.50 84 SER A O 1
ATOM 698 N N . GLU A 1 85 ? -15.660 -1.046 21.713 1.00 98.50 85 GLU A N 1
ATOM 699 C CA . GLU A 1 85 ? -16.867 -0.331 22.128 1.00 98.50 85 GLU A CA 1
ATOM 700 C C . GLU A 1 85 ? -17.971 -1.288 22.595 1.00 98.50 85 GLU A C 1
ATOM 702 O O . GLU A 1 85 ? -18.643 -1.031 23.594 1.00 98.50 85 GLU A O 1
ATOM 707 N N . ASP A 1 86 ? -18.160 -2.417 21.909 1.00 98.56 86 ASP A N 1
ATOM 708 C CA . ASP A 1 86 ? -19.126 -3.437 22.325 1.00 98.56 86 ASP A CA 1
ATOM 709 C C . ASP A 1 86 ? -18.786 -4.039 23.691 1.00 98.56 86 ASP A C 1
ATOM 711 O O . ASP A 1 86 ? -19.681 -4.246 24.517 1.00 98.56 86 ASP A O 1
ATOM 715 N N . LEU A 1 87 ? -17.504 -4.295 23.958 1.00 98.50 87 LEU A N 1
ATOM 716 C CA . LEU A 1 87 ? -17.051 -4.774 25.262 1.00 98.50 87 LEU A CA 1
ATOM 717 C C . LEU A 1 87 ? -17.249 -3.719 26.355 1.00 98.50 87 LEU A C 1
ATOM 719 O O . LEU A 1 87 ? -17.726 -4.060 27.437 1.00 98.50 87 LEU A O 1
ATOM 723 N N . GLU A 1 88 ? -16.961 -2.447 26.077 1.00 98.56 88 GLU A N 1
ATOM 724 C CA . GLU A 1 88 ? -17.222 -1.344 27.011 1.00 98.56 88 GLU A CA 1
ATOM 725 C C . GLU A 1 88 ? -18.716 -1.226 27.343 1.00 98.56 88 GLU A C 1
ATOM 727 O O . GLU A 1 88 ? -19.086 -1.127 28.514 1.00 98.56 88 GLU A O 1
ATOM 732 N N . ARG A 1 89 ? -19.601 -1.329 26.343 1.00 98.56 89 ARG A N 1
ATOM 733 C CA . ARG A 1 89 ? -21.062 -1.340 26.555 1.00 98.56 89 ARG A CA 1
ATOM 734 C C . ARG A 1 89 ? -21.498 -2.507 27.440 1.00 98.56 89 ARG A C 1
ATOM 736 O O . ARG A 1 89 ? -22.322 -2.327 28.340 1.00 98.56 89 ARG A O 1
ATOM 743 N N . GLN A 1 90 ? -20.962 -3.704 27.196 1.00 98.50 90 GLN A N 1
ATOM 744 C CA . GLN A 1 90 ? -21.262 -4.882 28.014 1.00 98.50 90 GLN A CA 1
ATOM 745 C C . GLN A 1 90 ? -20.769 -4.716 29.454 1.00 98.50 90 GLN A C 1
ATOM 747 O O . GLN A 1 90 ? -21.494 -5.068 30.385 1.00 98.50 90 GLN A O 1
ATOM 752 N N . MET A 1 91 ? -19.579 -4.145 29.645 1.00 98.56 91 MET A N 1
ATOM 753 C CA . MET A 1 91 ? -19.017 -3.852 30.962 1.00 98.56 91 MET A CA 1
ATOM 754 C C . MET A 1 91 ? -19.896 -2.865 31.736 1.00 98.56 91 MET A C 1
ATOM 756 O O . MET A 1 91 ? -20.299 -3.178 32.851 1.00 98.56 91 MET A O 1
ATOM 760 N N . LEU A 1 92 ? -20.296 -1.748 31.122 1.00 98.44 92 LEU A N 1
ATOM 761 C CA . LEU A 1 92 ? -21.199 -0.766 31.738 1.00 98.44 92 LEU A CA 1
ATOM 762 C C . LEU A 1 92 ? -22.552 -1.385 32.122 1.00 98.44 92 LEU A C 1
ATOM 764 O O . LEU A 1 92 ? -23.097 -1.116 33.192 1.00 98.44 92 LEU A O 1
ATOM 768 N N . SER A 1 93 ? -23.101 -2.255 31.269 1.00 98.50 93 SER A N 1
ATOM 769 C CA . SER A 1 93 ? -24.336 -2.979 31.586 1.00 98.50 93 SER A CA 1
ATOM 770 C C . SER A 1 93 ? -24.155 -3.915 32.784 1.00 98.50 93 SER A C 1
ATOM 772 O O . SER A 1 93 ? -25.031 -3.994 33.648 1.00 98.50 93 SER A O 1
ATOM 774 N N . LEU A 1 94 ? -23.022 -4.615 32.863 1.00 98.56 94 LEU A N 1
ATOM 775 C CA . LEU A 1 94 ? -22.694 -5.461 34.007 1.00 98.56 94 LEU A CA 1
ATOM 776 C C . LEU A 1 94 ? -22.525 -4.640 35.287 1.00 98.56 94 LEU A C 1
ATOM 778 O O . LEU A 1 94 ? -23.109 -5.014 36.302 1.00 98.56 94 LEU A O 1
ATOM 782 N N . GLU A 1 95 ? -21.808 -3.518 35.233 1.00 98.56 95 GLU A N 1
ATOM 783 C CA . GLU A 1 95 ? -21.656 -2.583 36.353 1.00 98.56 95 GLU A CA 1
ATOM 784 C C . GLU A 1 95 ? -23.024 -2.120 36.866 1.00 98.56 95 GLU A C 1
ATOM 786 O O . GLU A 1 95 ? -23.325 -2.284 38.049 1.00 98.56 95 GLU A O 1
ATOM 791 N N . GLN A 1 96 ? -23.919 -1.686 35.974 1.00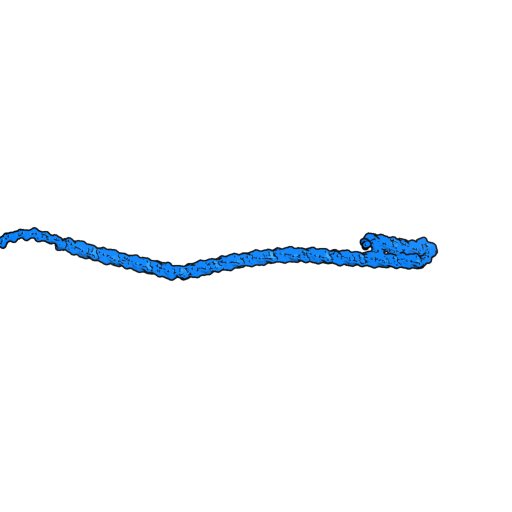 98.38 96 GLN A N 1
ATOM 792 C CA . GLN A 1 96 ? -25.271 -1.266 36.347 1.00 98.38 96 GLN A CA 1
ATOM 793 C C . GLN A 1 96 ? -26.079 -2.398 37.004 1.00 98.38 96 GLN A C 1
ATOM 795 O O . GLN A 1 96 ? -26.798 -2.177 37.982 1.00 98.38 96 GLN A O 1
ATOM 800 N N . ARG A 1 97 ? -25.983 -3.629 36.487 1.00 98.31 97 ARG A N 1
ATOM 801 C CA . ARG A 1 97 ? -26.670 -4.793 37.076 1.00 98.31 97 ARG A CA 1
ATOM 802 C C . ARG A 1 97 ? -26.128 -5.116 38.468 1.00 98.31 97 ARG A C 1
ATOM 804 O O . ARG A 1 97 ? -26.906 -5.481 39.349 1.00 98.31 97 ARG A O 1
ATOM 811 N N . VAL A 1 98 ? -24.822 -4.960 38.682 1.00 98.50 98 VAL A N 1
ATOM 812 C CA . VAL A 1 98 ? -24.180 -5.135 39.992 1.00 98.50 98 VAL A CA 1
ATOM 813 C C . VAL A 1 98 ? -24.606 -4.035 40.966 1.00 98.50 98 VAL A C 1
ATOM 815 O O . VAL A 1 98 ? -24.922 -4.336 42.119 1.00 98.50 98 VAL A O 1
ATOM 818 N N . GLU A 1 99 ? -24.689 -2.782 40.524 1.00 98.31 99 GLU A N 1
ATOM 819 C CA . GLU A 1 99 ? -25.186 -1.671 41.343 1.00 98.31 99 GLU A CA 1
ATOM 820 C C . GLU A 1 99 ? -26.642 -1.882 41.766 1.00 98.31 99 GLU A C 1
ATOM 822 O O . GLU A 1 99 ? -26.967 -1.757 42.948 1.00 98.31 99 GLU A O 1
ATOM 827 N N . GLN A 1 100 ? -27.514 -2.281 40.836 1.00 98.00 100 GLN A N 1
ATOM 828 C CA . GLN A 1 100 ? -28.915 -2.604 41.132 1.00 98.00 100 GLN A CA 1
ATOM 829 C C . GLN A 1 100 ? -29.034 -3.746 42.140 1.00 98.00 100 GLN A C 1
ATOM 831 O O . GLN A 1 100 ? -29.831 -3.667 43.076 1.00 98.00 100 GLN A O 1
ATOM 836 N N . LEU A 1 101 ? -28.226 -4.798 41.976 1.00 98.19 101 LEU A N 1
ATOM 837 C CA . LEU A 1 101 ? -28.196 -5.920 42.906 1.00 98.19 101 LEU A CA 1
ATOM 838 C C . LEU A 1 101 ? -27.749 -5.461 44.301 1.00 98.19 101 LEU A C 1
ATOM 840 O O . LEU A 1 101 ? -28.384 -5.800 45.298 1.00 98.19 101 LEU A O 1
ATOM 844 N N . THR A 1 102 ? -26.704 -4.636 44.367 1.00 97.94 102 THR A N 1
ATOM 845 C CA . THR A 1 102 ? -26.174 -4.074 45.617 1.00 97.94 102 THR A CA 1
ATOM 846 C C . THR A 1 102 ? -27.205 -3.185 46.318 1.00 97.94 102 THR A C 1
ATOM 848 O O . THR A 1 102 ? -27.412 -3.322 47.523 1.00 97.94 102 THR A O 1
ATOM 851 N N . ALA A 1 103 ? -27.904 -2.322 45.575 1.00 97.25 103 ALA A N 1
ATOM 852 C CA . ALA A 1 103 ? -28.983 -1.482 46.095 1.00 97.25 103 ALA A CA 1
ATOM 853 C C . ALA A 1 103 ? -30.183 -2.312 46.584 1.00 97.25 103 ALA A C 1
ATOM 855 O O . ALA A 1 103 ? -30.763 -2.026 47.631 1.00 97.25 103 ALA A O 1
ATOM 856 N N . GLY A 1 104 ? -30.535 -3.378 45.860 1.00 96.88 104 GLY A N 1
ATOM 857 C CA . GLY A 1 104 ? -31.561 -4.327 46.286 1.00 96.88 104 GLY A CA 1
ATOM 858 C C . GLY A 1 104 ? -31.202 -4.999 47.613 1.00 96.88 104 GLY A C 1
ATOM 859 O O . GLY A 1 104 ? -32.026 -5.037 48.528 1.00 96.88 104 GLY A O 1
ATOM 860 N N . PHE A 1 105 ? -29.958 -5.469 47.753 1.00 97.25 105 PHE A N 1
ATOM 861 C CA . PHE A 1 105 ? -29.465 -6.072 48.993 1.00 97.25 105 PHE A CA 1
ATOM 862 C C . PHE A 1 105 ? -29.399 -5.083 50.160 1.00 97.25 105 PHE A C 1
ATOM 864 O O . PHE A 1 105 ? -29.730 -5.462 51.282 1.00 97.25 105 PHE A O 1
ATOM 871 N N . SER A 1 106 ? -29.017 -3.825 49.925 1.00 96.25 106 SER A N 1
ATOM 872 C CA . SER A 1 106 ? -28.958 -2.812 50.986 1.00 96.25 106 SER A CA 1
ATOM 873 C C . SER A 1 106 ? -30.345 -2.346 51.443 1.00 96.25 106 SER A C 1
ATOM 875 O O . SER A 1 106 ? -30.533 -2.050 52.623 1.00 96.25 106 SER A O 1
ATOM 877 N N . ALA A 1 107 ? -31.340 -2.337 50.551 1.00 96.31 107 ALA A N 1
ATOM 878 C CA . ALA A 1 107 ? -32.720 -1.985 50.882 1.00 96.31 107 ALA A CA 1
ATOM 879 C C . ALA A 1 107 ? -33.496 -3.128 51.564 1.00 96.31 107 ALA A C 1
ATOM 881 O O . ALA A 1 107 ? -34.501 -2.890 52.241 1.00 96.31 107 ALA A O 1
ATOM 882 N N . LEU A 1 108 ? -33.062 -4.377 51.390 1.00 97.06 108 LEU A N 1
ATOM 883 C CA . LEU A 1 108 ? -33.756 -5.577 51.867 1.00 97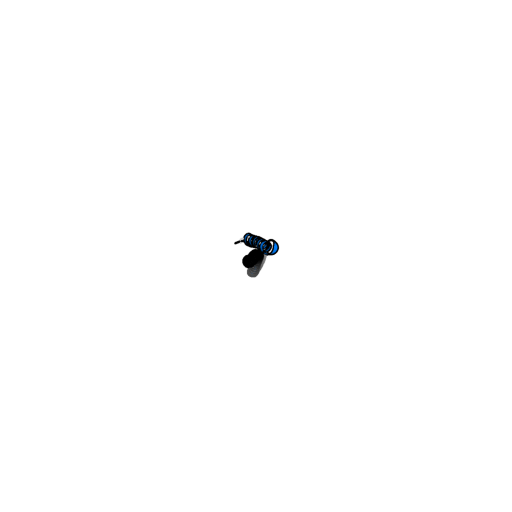.06 108 LEU A CA 1
ATOM 884 C C . LEU A 1 108 ? -34.002 -5.582 53.394 1.00 97.06 108 LEU A C 1
ATOM 886 O O . LEU A 1 108 ? -35.148 -5.786 53.800 1.00 97.06 108 LEU A O 1
ATOM 890 N N . PRO A 1 109 ? -33.012 -5.283 54.264 1.00 96.69 109 PRO A N 1
ATOM 891 C CA . PRO A 1 109 ? -33.213 -5.240 55.716 1.00 96.69 109 PRO A CA 1
ATOM 892 C C . PRO A 1 109 ? -34.238 -4.194 56.162 1.00 96.69 109 PRO A C 1
ATOM 894 O O . PRO A 1 109 ? -34.998 -4.439 57.101 1.00 96.69 109 PRO A O 1
ATOM 897 N N . ALA A 1 110 ? -34.289 -3.042 55.485 1.00 95.88 110 ALA A N 1
ATOM 898 C CA . ALA A 1 110 ? -35.250 -1.985 55.788 1.00 95.88 110 ALA A CA 1
ATOM 899 C C . ALA A 1 110 ? -36.685 -2.431 55.463 1.00 95.88 110 ALA A C 1
ATOM 901 O O . ALA A 1 110 ? -37.573 -2.291 56.302 1.00 95.88 110 ALA A O 1
ATOM 902 N N . HIS A 1 111 ? -36.902 -3.050 54.297 1.00 96.00 111 HIS A N 1
ATOM 903 C CA . HIS A 1 111 ? -38.203 -3.617 53.920 1.00 96.00 111 HIS A CA 1
ATOM 904 C C . HIS A 1 111 ? -38.648 -4.748 54.857 1.00 96.00 111 HIS A C 1
ATOM 906 O O . HIS A 1 111 ? -39.816 -4.802 55.255 1.00 96.00 111 HIS A O 1
ATOM 912 N N . LEU A 1 112 ? -37.721 -5.632 55.247 1.00 96.62 112 LEU A N 1
ATOM 913 C CA . LEU A 1 112 ? -37.988 -6.689 56.226 1.00 96.62 112 LEU A CA 1
ATOM 914 C C . LEU A 1 112 ? -38.381 -6.098 57.586 1.00 96.62 112 LEU A C 1
ATOM 916 O O . LEU A 1 112 ? -39.392 -6.502 58.157 1.00 96.62 112 LEU A O 1
ATOM 920 N N . SER A 1 113 ? -37.638 -5.101 58.071 1.00 97.06 113 SER A N 1
ATOM 921 C CA . SER A 1 113 ? -37.918 -4.421 59.344 1.00 97.06 113 SER A CA 1
ATOM 922 C C . SER A 1 113 ? -39.265 -3.695 59.326 1.00 97.06 113 SER A C 1
ATOM 924 O O . SER A 1 113 ? -40.032 -3.795 60.285 1.00 97.06 113 SER A O 1
ATOM 926 N N . ALA A 1 114 ? -39.591 -3.004 58.230 1.00 96.06 114 ALA A N 1
ATOM 927 C CA . ALA A 1 114 ? -40.868 -2.316 58.058 1.00 96.06 114 ALA A CA 1
ATOM 928 C C . ALA A 1 114 ? -42.046 -3.299 58.062 1.00 96.06 114 ALA A C 1
ATOM 930 O O . ALA A 1 114 ? -43.036 -3.073 58.755 1.00 96.06 114 ALA A O 1
ATOM 931 N N . THR A 1 115 ? -41.914 -4.423 57.351 1.00 96.88 115 THR A N 1
ATOM 932 C CA . THR A 1 115 ? -42.949 -5.464 57.290 1.00 96.88 115 THR A CA 1
ATOM 933 C C . THR A 1 115 ? -43.132 -6.141 58.645 1.00 96.88 115 THR A C 1
ATOM 935 O O . THR A 1 115 ? -44.263 -6.322 59.091 1.00 96.88 115 THR A O 1
ATOM 938 N N . LEU A 1 116 ? -42.034 -6.472 59.335 1.00 96.69 116 LEU A N 1
ATOM 939 C CA . LEU A 1 116 ? -42.077 -7.058 60.674 1.00 96.69 116 LEU A CA 1
ATOM 940 C C . LEU A 1 116 ? -42.752 -6.113 61.677 1.00 96.69 116 LEU A C 1
ATOM 942 O O . LEU A 1 116 ? -43.610 -6.540 62.446 1.00 96.69 116 LEU A O 1
ATOM 946 N N . THR A 1 117 ? -42.411 -4.823 61.630 1.00 96.25 117 THR A N 1
ATOM 947 C CA . THR A 1 117 ? -43.015 -3.800 62.497 1.00 96.25 117 THR A CA 1
ATOM 948 C C . THR A 1 117 ? -44.503 -3.633 62.197 1.00 96.25 117 THR A C 1
ATOM 950 O O . THR A 1 117 ? -45.312 -3.651 63.119 1.00 96.25 117 THR A O 1
ATOM 953 N N . ALA A 1 118 ? -44.884 -3.544 60.919 1.00 95.19 118 ALA A N 1
ATOM 954 C CA . ALA A 1 118 ? -46.281 -3.432 60.506 1.00 95.19 118 ALA A CA 1
ATOM 955 C C . ALA A 1 118 ? -47.115 -4.644 60.955 1.00 95.19 118 ALA A C 1
ATOM 957 O O . ALA A 1 118 ? -48.196 -4.468 61.519 1.00 95.19 118 ALA A O 1
ATOM 958 N N . GLN A 1 119 ? -46.590 -5.863 60.776 1.00 95.81 119 GLN A N 1
ATOM 959 C CA . GLN A 1 119 ? -47.220 -7.099 61.257 1.00 95.81 119 GLN A CA 1
ATOM 960 C C . GLN A 1 119 ? -47.397 -7.078 62.782 1.00 95.81 119 GLN A C 1
ATOM 962 O O . GLN A 1 119 ? -48.476 -7.388 63.285 1.00 95.81 119 GLN A O 1
ATOM 967 N N . HIS A 1 120 ? -46.365 -6.667 63.524 1.00 95.88 120 HIS A N 1
ATOM 968 C CA . HIS A 1 120 ? -46.415 -6.574 64.982 1.00 95.88 120 HIS A CA 1
ATOM 969 C C . HIS A 1 120 ? -47.456 -5.550 65.468 1.00 95.88 120 HIS A C 1
ATOM 971 O O . HIS A 1 120 ? -48.260 -5.853 66.350 1.00 95.88 120 HIS A O 1
ATOM 977 N N . THR A 1 121 ? -47.501 -4.356 64.868 1.00 95.25 121 THR A N 1
ATOM 978 C CA . THR A 1 121 ? -48.489 -3.319 65.204 1.00 95.25 121 THR A CA 1
ATOM 979 C C . THR A 1 121 ? -49.919 -3.771 64.911 1.00 95.25 121 THR A C 1
ATOM 981 O O . THR A 1 121 ? -50.797 -3.564 65.749 1.00 95.25 121 THR A O 1
ATOM 984 N N . ALA A 1 122 ? -50.157 -4.424 63.770 1.00 94.94 122 ALA A N 1
ATOM 985 C CA . ALA A 1 122 ? -51.471 -4.964 63.422 1.00 94.94 122 ALA A CA 1
ATOM 986 C C . ALA A 1 122 ? -51.942 -6.021 64.438 1.00 94.94 122 ALA A C 1
ATOM 988 O O . ALA A 1 122 ? -53.094 -6.004 64.870 1.00 94.94 122 ALA A O 1
ATOM 989 N N . LEU A 1 123 ? -51.038 -6.898 64.889 1.00 95.25 123 LEU A N 1
ATOM 990 C CA . LEU A 1 123 ? -51.341 -7.894 65.920 1.00 95.25 123 LEU A CA 1
ATOM 991 C C . LEU A 1 123 ? -51.759 -7.245 67.248 1.00 95.25 123 LEU A C 1
ATOM 993 O O . LEU A 1 123 ? -52.749 -7.655 67.854 1.00 95.25 123 LEU A O 1
ATOM 997 N N . LEU A 1 124 ? -51.041 -6.207 67.686 1.00 94.69 124 LEU A N 1
ATOM 998 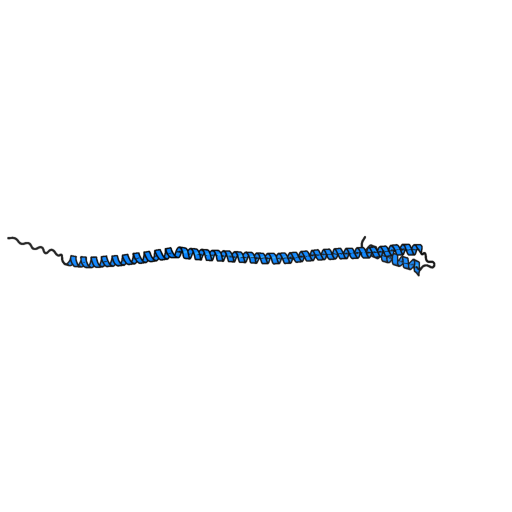C CA . LEU A 1 124 ? -51.380 -5.469 68.907 1.00 94.69 124 LEU A CA 1
ATOM 999 C C . LEU A 1 124 ? -52.732 -4.755 68.804 1.00 94.69 124 LEU A C 1
ATOM 1001 O O . LEU A 1 124 ? -53.475 -4.719 69.784 1.00 94.69 124 LEU A O 1
ATOM 1005 N N . GLN A 1 125 ? -53.068 -4.205 67.634 1.00 93.94 125 GLN A N 1
ATOM 1006 C CA . GLN A 1 125 ? -54.378 -3.592 67.397 1.00 93.94 125 GLN A CA 1
ATOM 1007 C C . GLN A 1 125 ? -55.503 -4.621 67.535 1.00 93.94 125 GLN A C 1
ATOM 1009 O O . GLN A 1 125 ? -56.444 -4.383 68.288 1.00 93.94 125 GLN A O 1
ATOM 1014 N N . LEU A 1 126 ? -55.362 -5.795 66.912 1.00 92.81 126 LEU A N 1
ATOM 1015 C CA . LEU A 1 126 ? -56.345 -6.876 67.026 1.00 92.81 126 LEU A CA 1
ATOM 1016 C C . LEU A 1 126 ? -56.511 -7.368 68.471 1.00 92.81 126 LEU A C 1
ATOM 1018 O O . LEU A 1 126 ? -57.633 -7.606 68.918 1.00 92.81 126 LEU A O 1
ATOM 1022 N N . LEU A 1 127 ? -55.416 -7.494 69.226 1.00 90.12 127 LEU A N 1
ATOM 1023 C CA . LEU A 1 127 ? -55.477 -7.857 70.646 1.00 90.12 127 LEU A CA 1
ATOM 1024 C C . LEU A 1 127 ? -56.206 -6.787 71.470 1.00 90.12 127 LEU A C 1
ATOM 1026 O O . LEU A 1 127 ? -57.085 -7.119 72.261 1.00 90.12 127 LEU A O 1
ATOM 1030 N N . ARG A 1 128 ? -55.922 -5.502 71.228 1.00 88.25 128 ARG A N 1
ATOM 1031 C CA . ARG A 1 128 ? -56.586 -4.383 71.912 1.00 88.25 128 ARG A CA 1
ATOM 1032 C C . ARG A 1 128 ? -58.077 -4.292 71.587 1.00 88.25 128 ARG A C 1
ATOM 1034 O O . ARG A 1 128 ? -58.886 -4.020 72.474 1.00 88.25 128 ARG A O 1
ATOM 1041 N N . GLU A 1 129 ? -58.454 -4.517 70.333 1.00 86.12 129 GLU A N 1
ATOM 1042 C CA . GLU A 1 129 ? -59.855 -4.614 69.910 1.00 86.12 129 GLU A CA 1
ATOM 1043 C C . GLU A 1 129 ? -60.566 -5.789 70.589 1.00 86.12 129 GLU A C 1
ATOM 1045 O O . GLU A 1 129 ? -61.734 -5.684 70.965 1.00 86.12 129 GLU A O 1
ATOM 1050 N N . ARG A 1 130 ? -59.856 -6.901 70.811 1.00 79.31 130 ARG A N 1
ATOM 1051 C CA . ARG A 1 130 ? -60.388 -8.054 71.540 1.00 79.31 130 ARG A CA 1
ATOM 1052 C C . ARG A 1 130 ? -60.591 -7.751 73.025 1.00 79.31 130 ARG A C 1
ATOM 1054 O O . ARG A 1 130 ? -61.639 -8.090 73.568 1.00 79.31 130 ARG A O 1
ATOM 1061 N N . ASP A 1 131 ? -59.634 -7.080 73.661 1.00 79.31 131 ASP A N 1
ATOM 1062 C CA . ASP A 1 131 ? -59.722 -6.697 75.076 1.00 79.31 131 ASP A CA 1
ATOM 1063 C C . ASP A 1 131 ? -60.811 -5.641 75.320 1.00 79.31 131 ASP A C 1
ATOM 1065 O O . ASP A 1 131 ? -61.550 -5.718 76.300 1.00 79.31 131 ASP A O 1
ATOM 1069 N N . SER A 1 132 ? -60.976 -4.685 74.401 1.00 74.69 132 SER A N 1
ATOM 1070 C CA . SER A 1 132 ? -62.060 -3.692 74.464 1.00 74.69 132 SER A CA 1
ATOM 1071 C C . SER A 1 132 ? -63.440 -4.300 74.197 1.00 74.69 132 SER A C 1
ATOM 1073 O O . SER A 1 132 ? -64.386 -3.942 74.896 1.00 74.69 132 SER A O 1
ATOM 1075 N N . LYS A 1 133 ? -63.567 -5.272 73.280 1.00 69.81 133 LYS A N 1
ATOM 1076 C CA . LYS A 1 133 ? -64.805 -6.059 73.114 1.00 69.81 133 LYS A CA 1
ATOM 1077 C C . LYS A 1 133 ? -65.136 -6.896 74.354 1.00 69.81 133 LYS A C 1
ATOM 1079 O O . LYS A 1 133 ? -66.270 -6.847 74.818 1.00 69.81 133 LYS A O 1
ATOM 1084 N N . GLY A 1 134 ? -64.155 -7.582 74.946 1.00 66.44 134 GLY A N 1
ATOM 1085 C CA . GLY A 1 134 ? -64.355 -8.349 76.183 1.00 66.44 134 GLY A CA 1
ATOM 1086 C C . GLY A 1 134 ? -64.674 -7.475 77.407 1.00 66.44 134 GLY A C 1
ATOM 1087 O O . GLY A 1 134 ? -65.421 -7.888 78.295 1.00 66.44 134 GLY A O 1
ATOM 1088 N N . GLY A 1 135 ? -64.149 -6.247 77.451 1.00 61.03 135 GLY A N 1
ATOM 1089 C CA . GLY A 1 135 ? -64.501 -5.241 78.456 1.00 61.03 135 GLY A CA 1
ATOM 1090 C C . GLY A 1 135 ? -65.909 -4.667 78.265 1.00 61.03 135 GLY A C 1
ATOM 1091 O O . GLY A 1 135 ? -66.641 -4.523 79.242 1.00 61.03 135 GLY A O 1
ATOM 1092 N N . ALA A 1 136 ? -66.316 -4.400 77.021 1.00 59.72 136 ALA A N 1
ATOM 1093 C CA . ALA A 1 136 ? -67.653 -3.910 76.689 1.00 59.72 136 ALA A CA 1
ATOM 1094 C C . ALA A 1 136 ? -68.750 -4.954 76.965 1.00 59.72 136 ALA A C 1
ATOM 1096 O O . ALA A 1 136 ? -69.796 -4.602 77.499 1.00 59.72 136 ALA A O 1
ATOM 1097 N N . GLU A 1 137 ? -68.506 -6.240 76.692 1.00 56.91 137 GLU A N 1
ATOM 1098 C CA . GLU A 1 137 ? -69.439 -7.324 77.045 1.00 56.91 137 GLU A CA 1
ATOM 1099 C C . GLU A 1 137 ? -69.594 -7.493 78.568 1.00 56.91 137 GLU A C 1
ATOM 1101 O O . GLU A 1 137 ? -70.698 -7.736 79.054 1.00 56.91 137 GLU A O 1
ATOM 1106 N N . ARG A 1 138 ? -68.520 -7.297 79.348 1.00 57.09 138 ARG A N 1
ATOM 1107 C CA . ARG A 1 138 ? -68.583 -7.295 80.822 1.00 57.09 138 ARG A CA 1
ATOM 1108 C C . ARG A 1 138 ? -69.289 -6.062 81.393 1.00 57.09 138 ARG A C 1
ATOM 1110 O O . ARG A 1 138 ? -70.035 -6.201 82.357 1.00 57.09 138 ARG A O 1
ATOM 1117 N N . ALA A 1 139 ? -69.083 -4.881 80.810 1.00 55.94 139 ALA A N 1
ATOM 1118 C CA . ALA A 1 139 ? -69.763 -3.652 81.224 1.00 55.94 139 ALA A CA 1
ATOM 1119 C C . ALA A 1 139 ? -71.262 -3.673 80.867 1.00 55.94 139 ALA A C 1
ATOM 1121 O O . ALA A 1 139 ? -72.092 -3.365 81.717 1.00 55.94 139 ALA A O 1
ATOM 1122 N N . ALA A 1 140 ? -71.624 -4.150 79.671 1.00 56.38 140 ALA A N 1
ATOM 1123 C CA . ALA A 1 140 ? -73.019 -4.348 79.270 1.00 56.38 140 ALA A CA 1
ATOM 1124 C C . ALA A 1 140 ? -73.729 -5.443 80.096 1.00 56.38 140 ALA A C 1
ATOM 1126 O O . ALA A 1 140 ? -74.943 -5.383 80.296 1.00 56.38 140 ALA A O 1
ATOM 1127 N N . GLY A 1 141 ? -72.983 -6.430 80.609 1.00 53.47 141 GLY A N 1
ATOM 1128 C CA . GLY A 1 141 ? -73.477 -7.388 81.601 1.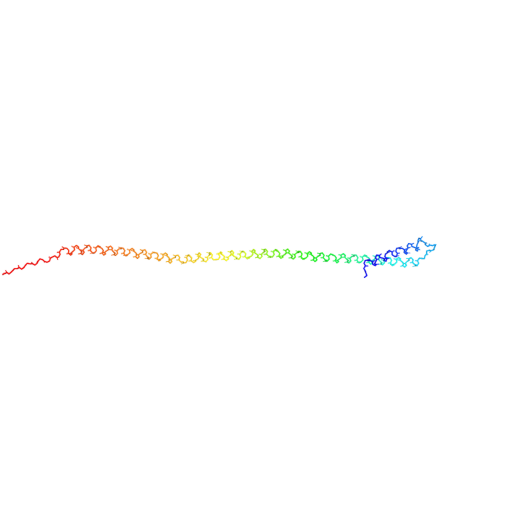00 53.47 141 GLY A CA 1
ATOM 1129 C C . GLY A 1 141 ? -73.727 -6.768 82.983 1.00 53.47 141 GLY A C 1
ATOM 1130 O O . GLY A 1 141 ? -74.675 -7.163 83.652 1.00 53.47 141 GLY A O 1
ATOM 1131 N N . ALA A 1 142 ? -72.932 -5.771 83.387 1.00 53.81 142 ALA A N 1
ATOM 1132 C CA . ALA A 1 142 ? -73.068 -5.079 84.672 1.00 53.81 142 ALA A CA 1
ATOM 1133 C C . ALA A 1 142 ? -74.167 -3.994 84.672 1.00 53.81 142 ALA A C 1
ATOM 1135 O O . ALA A 1 142 ? -74.851 -3.816 85.676 1.00 53.81 142 ALA A O 1
ATOM 1136 N N . GLU A 1 143 ? -74.407 -3.307 83.549 1.00 48.59 143 GLU A N 1
ATOM 1137 C CA . GLU A 1 143 ? -75.494 -2.315 83.431 1.00 48.59 143 GLU A CA 1
ATOM 1138 C C . GLU A 1 143 ? -76.901 -2.944 83.382 1.00 48.59 143 GLU A C 1
ATOM 1140 O O . GLU A 1 143 ? -77.892 -2.257 83.629 1.00 48.59 143 GLU A O 1
ATOM 1145 N N . ARG A 1 144 ? -77.022 -4.258 83.138 1.00 50.53 144 ARG A N 1
ATOM 1146 C CA . ARG A 1 144 ? -78.311 -4.973 83.204 1.00 50.53 144 ARG A CA 1
ATOM 1147 C C . ARG A 1 144 ? -78.781 -5.329 84.624 1.00 50.53 144 ARG A C 1
ATOM 1149 O O . ARG A 1 144 ? -79.934 -5.730 84.756 1.00 50.53 144 ARG A O 1
ATOM 1156 N N . GLU A 1 145 ? -77.966 -5.145 85.668 1.00 49.88 145 GLU A N 1
ATOM 1157 C CA . GLU A 1 145 ? -78.352 -5.420 87.071 1.00 49.88 145 GLU A CA 1
ATOM 1158 C C . GLU A 1 145 ? -78.639 -4.168 87.930 1.00 49.88 145 GLU A C 1
ATOM 1160 O O . GLU A 1 145 ? -78.953 -4.285 89.112 1.00 49.88 145 GLU A O 1
ATOM 1165 N N . GLY A 1 146 ? -78.604 -2.958 87.365 1.00 49.06 146 GLY A N 1
ATOM 1166 C CA . GLY A 1 146 ? -78.766 -1.709 88.123 1.00 49.06 146 GLY A CA 1
ATOM 1167 C C . GLY A 1 146 ? -80.074 -0.951 87.876 1.00 49.06 146 GLY A C 1
ATOM 1168 O O . GLY A 1 146 ? -80.016 0.203 87.466 1.00 49.06 146 GLY A O 1
ATOM 1169 N N . SER A 1 147 ? -81.251 -1.544 88.115 1.00 50.31 147 SER A N 1
ATOM 1170 C CA . SER A 1 147 ? -82.510 -0.772 88.220 1.00 50.31 147 SER A CA 1
ATOM 1171 C C . SER A 1 147 ? -82.763 -0.341 89.674 1.00 50.31 147 SER A C 1
ATOM 1173 O O . SER A 1 147 ? -82.913 -1.214 90.531 1.00 50.31 147 SER A O 1
ATOM 1175 N N . PRO A 1 148 ? -82.861 0.965 89.995 1.00 50.91 148 PRO A N 1
ATOM 1176 C CA . PRO A 1 148 ? -83.226 1.415 91.331 1.00 50.91 148 PRO A CA 1
ATOM 1177 C C . PRO A 1 148 ? -84.747 1.350 91.500 1.00 50.91 148 PRO A C 1
ATOM 1179 O O . PRO A 1 148 ? -85.491 2.135 90.913 1.00 50.91 148 PRO A O 1
ATOM 1182 N N . ASN A 1 149 ? -85.214 0.404 92.315 1.00 47.38 149 ASN A N 1
ATOM 1183 C CA . ASN A 1 149 ? -86.619 0.294 92.684 1.00 47.38 149 ASN A CA 1
ATOM 1184 C C . ASN A 1 149 ? -86.933 1.344 93.764 1.00 47.38 149 ASN A C 1
ATOM 1186 O O . ASN A 1 149 ? -86.534 1.208 94.920 1.00 47.38 149 ASN A O 1
ATOM 1190 N N . THR A 1 150 ? -87.617 2.421 93.384 1.00 53.66 150 THR A N 1
ATOM 1191 C CA . THR A 1 150 ? -88.162 3.403 94.325 1.00 53.66 150 THR A CA 1
ATOM 1192 C C . THR A 1 150 ? -89.447 2.850 94.927 1.00 53.66 150 THR A C 1
ATOM 1194 O O . THR A 1 150 ? -90.416 2.615 94.208 1.00 53.66 150 THR A O 1
ATOM 1197 N N . SER A 1 151 ? -89.503 2.675 96.243 1.00 45.28 151 SER A N 1
ATOM 1198 C CA . SER A 1 151 ? -90.774 2.530 96.957 1.00 45.28 151 SER A CA 1
ATOM 1199 C C . SER A 1 151 ? -90.678 3.195 98.324 1.00 45.28 151 SER A C 1
ATOM 1201 O O . SER A 1 151 ? -90.004 2.732 99.237 1.00 45.28 151 SER A O 1
ATOM 1203 N N . SER A 1 152 ? -91.351 4.338 98.381 1.00 48.91 152 SER A N 1
ATOM 1204 C CA . SER A 1 152 ? -91.777 5.086 99.557 1.00 48.91 152 SER A CA 1
ATOM 1205 C C . SER A 1 152 ? -92.640 4.232 100.494 1.00 48.91 152 SER A C 1
ATOM 1207 O O . SER A 1 152 ? -93.534 3.530 100.019 1.00 48.91 152 SER A O 1
ATOM 1209 N N . SER A 1 153 ? -92.459 4.371 101.811 1.00 44.03 153 SER A N 1
ATOM 1210 C CA . SER A 1 153 ? -93.604 4.492 102.727 1.00 44.03 153 SER A CA 1
ATOM 1211 C C . SER A 1 153 ? -93.211 4.909 104.141 1.00 44.03 153 SER A C 1
ATOM 1213 O O . SER A 1 153 ? -92.312 4.342 104.755 1.00 44.03 153 SER A O 1
ATOM 1215 N N . SER A 1 154 ? -93.943 5.914 104.616 1.00 46.69 154 SER A N 1
ATOM 1216 C CA . SER A 1 154 ? -94.012 6.452 105.972 1.00 46.69 154 SER A CA 1
ATOM 1217 C C . SER A 1 154 ? -94.613 5.475 106.985 1.00 46.69 154 SER A C 1
ATOM 1219 O O . SER A 1 154 ? -95.605 4.820 106.673 1.00 46.69 154 SER A O 1
ATOM 1221 N N . CYS A 1 155 ? -94.061 5.459 108.200 1.00 41.81 155 CYS A N 1
ATOM 1222 C CA . CYS A 1 155 ? -94.689 5.802 109.490 1.00 41.81 155 CYS A CA 1
ATOM 1223 C C . CYS A 1 155 ? -93.724 5.455 110.629 1.00 41.81 155 CYS A C 1
ATOM 1225 O O . CYS A 1 155 ? -93.117 4.365 110.573 1.00 41.81 155 CYS A O 1
#

Radius of gyration: 59.85 Å; chains: 1; bounding box: 134×20×162 Å

Foldseek 3Di:
DALVVLVVLLVVLVVQLCCQPPVDPDHDVVSNVVSVVSNVVSVVVNVVNVVVVVVVVVVVVVVVVVVVVVVVVVVVVVVVVVVVVVVVVVVVVVVVVVVVVVVCVVCVVVVVVVVVVVVVVVVVVVVVVVVVVVVVVVVVVVVVPDDDDDDDDDD

Sequence (155 aa):
MGIKNAAANVLRETWLIYKHTKLMKKIDHSRVRKHQRKFLQAIHQLRSVKMEQRKLSDQANTLVDLSKMQSVMYELMSELNDRSEDLERQMLSLEQRVEQLTAGFSALPAHLSATLTAQHTALLQLLRERDSKGGAERAAGAEREGSPNTSSSSC

pLDDT: mean 89.34, std 16.15, range [41.81, 98.62]

Organism: Scleropages formosus (NCBI:txid113540)

Secondary structure (DSSP, 8-state):
--HHHHHHHHHHHHHHHHIIIIISSS--HHHHHHHHHHHHHHHHHHHHHHHHHHHHHHHHHHHHHHHHHHHHHHHHHHHHHHHHHHHHHHHHHHHHHHHHHHHHHHHHHHHHHHHHHHHHHHHHHHHHHHHHHHHHHHHHHHHTT----------

InterPro domains:
  IPR004178 Calmodulin-binding domain [PF02888] (3-70)
  IPR004178 Calmodulin-binding domain [SM01053] (3-72)
  IPR015449 Potassium channel, calcium-activated, SK [PTHR10153] (3-154)
  IPR036122 SK, calmodulin-binding domain superfamily [SSF81327] (3-76)